Protein AF-A0A6G3XT29-F1 (afdb_monomer)

InterPro domains:
  IPR042099 ANL, N-terminal domain [G3DSA:3.40.50.12780] (1-92)

Radius of gyration: 14.22 Å; Cα contacts (8 Å, |Δi|>4): 166; chains: 1; bounding box: 29×25×46 Å

Secondary structure (DSSP, 8-state):
-PPPPPEEEE-PPTTEEEEEE-TTSPBPPTTSEEEEEEEETT--S--TT-HHHHHHHEEE-TTSSTT-EEEEEEEEEEE-TTSPEEEEEESS----S--

Sequence (99 aa):
MSEPIPVSIGHSLANSGLHVLDAGLQHVPPGVLGELYLTGDGLASGYLGAPGLTAARFVANVHGPPGSRMYRTGDLVRIREDGALDYVGRIDEQVKIRG

Solvent-accessible surface area (backbone atoms only — not comparable to full-atom values): 6018 Å² total; per-residue (Å²): 133,83,78,78,81,62,56,66,75,47,65,72,56,89,72,39,44,74,44,46,22,46,99,85,72,42,78,54,59,67,71,39,81,20,38,36,29,39,33,50,81,82,61,73,97,61,52,87,97,32,66,70,62,23,54,73,30,51,34,77,29,90,90,55,61,92,93,40,53,24,40,56,68,48,36,28,30,24,38,40,92,88,57,36,31,30,54,74,49,58,78,55,90,78,76,74,78,91,112

Organism: NCBI:txid2706086

Mean predicted aligned error: 6.6 Å

Nearest PDB structures (foldseek):
  6ea3-assembly1_B  TM=9.409E-01  e=1.746E-10  Thermobifida fusca YX
  5wmm-assembly1_A  TM=9.518E-01  e=2.264E-09  Micromonospora sp. ML1
  8www-assembly1_A  TM=8.971E-01  e=1.879E-08  Streptomyces yokosukanensis
  6eby-assembly2_D  TM=9.029E-01  e=1.138E-08  Thermobifida fusca YX
  8www-assembly2_B  TM=8.997E-01  e=1.181E-07  Streptomyces yokosukanensis

Foldseek 3Di:
DDDPDFDWPFADDPQKDKAFADPVRDGDDAPDKGFIKMFGPPDDPADPPCVPRRPVQWDDDPPDDPPTTIGGPQWIWGQHPVRIIGTDGGVDPDDDDPD

Structure (mmCIF, N/CA/C/O backbone):
data_AF-A0A6G3XT29-F1
#
_entry.id   AF-A0A6G3XT29-F1
#
loop_
_atom_site.group_PDB
_atom_site.id
_atom_site.type_symbol
_atom_site.label_atom_id
_atom_site.label_alt_id
_atom_site.label_comp_id
_atom_site.label_asym_id
_atom_site.label_entity_id
_atom_site.label_seq_id
_atom_site.pdbx_PDB_ins_code
_atom_site.Cartn_x
_atom_site.Cartn_y
_atom_site.Cartn_z
_atom_site.occupancy
_atom_site.B_iso_or_equiv
_atom_site.auth_seq_id
_atom_site.auth_comp_id
_atom_site.auth_asym_id
_atom_site.auth_atom_id
_atom_site.pdbx_PDB_model_num
ATOM 1 N N . MET A 1 1 ? -4.002 -6.580 -32.825 1.00 41.25 1 MET A N 1
ATOM 2 C CA . MET A 1 1 ? -4.737 -5.918 -31.729 1.00 41.25 1 MET A CA 1
ATOM 3 C C . MET A 1 1 ? -3.693 -5.248 -30.863 1.00 41.25 1 MET A C 1
ATOM 5 O O . MET A 1 1 ? -2.869 -5.955 -30.307 1.00 41.25 1 MET A O 1
ATOM 9 N N . SER A 1 2 ? -3.620 -3.921 -30.875 1.00 45.72 2 SER A N 1
ATOM 10 C CA . SER A 1 2 ? -2.696 -3.167 -30.024 1.00 45.72 2 SER A CA 1
ATOM 11 C C . SER A 1 2 ? -3.176 -3.259 -28.578 1.00 45.72 2 SER A C 1
ATOM 13 O O . SER A 1 2 ? -4.311 -2.867 -28.304 1.00 45.72 2 SER A O 1
ATOM 15 N N . GLU A 1 3 ? -2.349 -3.791 -27.675 1.00 52.22 3 GLU A N 1
ATOM 16 C CA . GLU A 1 3 ? -2.592 -3.644 -26.238 1.00 52.22 3 GLU A CA 1
ATOM 17 C C . GLU A 1 3 ? -2.698 -2.147 -25.903 1.00 52.22 3 GLU A C 1
ATOM 19 O O . GLU A 1 3 ? -1.928 -1.345 -26.446 1.00 52.22 3 GLU A O 1
ATOM 24 N N . PRO A 1 4 ? -3.670 -1.734 -25.071 1.00 57.31 4 PRO A N 1
ATOM 25 C CA . PRO A 1 4 ? -3.740 -0.356 -24.613 1.00 57.31 4 PRO A CA 1
ATOM 26 C C . PRO A 1 4 ? -2.436 -0.002 -23.893 1.00 57.31 4 PRO A C 1
ATOM 28 O O . PRO A 1 4 ? -1.936 -0.786 -23.089 1.00 57.31 4 PRO A O 1
ATOM 31 N N . ILE A 1 5 ? -1.884 1.178 -24.188 1.00 62.91 5 ILE A N 1
ATOM 32 C CA . ILE A 1 5 ? -0.695 1.683 -23.494 1.00 62.91 5 ILE A CA 1
ATOM 33 C C . ILE A 1 5 ? -1.078 1.832 -22.014 1.00 62.91 5 ILE A C 1
ATOM 35 O O . ILE A 1 5 ? -2.015 2.583 -21.724 1.00 62.91 5 ILE A O 1
ATOM 39 N N . PRO A 1 6 ? -0.410 1.126 -21.084 1.00 64.69 6 PRO A N 1
ATOM 40 C CA . PRO A 1 6 ? -0.710 1.251 -19.668 1.00 64.69 6 PRO A CA 1
ATOM 41 C C . PRO A 1 6 ? -0.536 2.703 -19.226 1.00 64.69 6 PRO A C 1
ATOM 43 O O . PRO A 1 6 ? 0.429 3.370 -19.608 1.00 64.69 6 PRO A O 1
ATOM 46 N N . VAL A 1 7 ? -1.476 3.208 -18.426 1.00 75.38 7 VAL A N 1
ATOM 47 C CA . VAL A 1 7 ? -1.332 4.539 -17.834 1.00 75.38 7 VAL A CA 1
ATOM 48 C C . VAL A 1 7 ? -0.317 4.422 -16.708 1.00 75.38 7 VAL A C 1
ATOM 50 O O . VAL A 1 7 ? -0.601 3.828 -15.664 1.00 75.38 7 VAL A O 1
ATOM 53 N N . SER A 1 8 ? 0.870 4.979 -16.937 1.00 82.00 8 SER A N 1
ATOM 54 C CA . SER A 1 8 ? 1.883 5.072 -15.896 1.00 82.00 8 SER A CA 1
ATOM 55 C C . SER A 1 8 ? 1.447 6.090 -14.845 1.00 82.00 8 SER A C 1
ATOM 57 O O . SER A 1 8 ? 1.125 7.233 -15.173 1.00 82.00 8 SER A O 1
ATOM 59 N N . ILE A 1 9 ? 1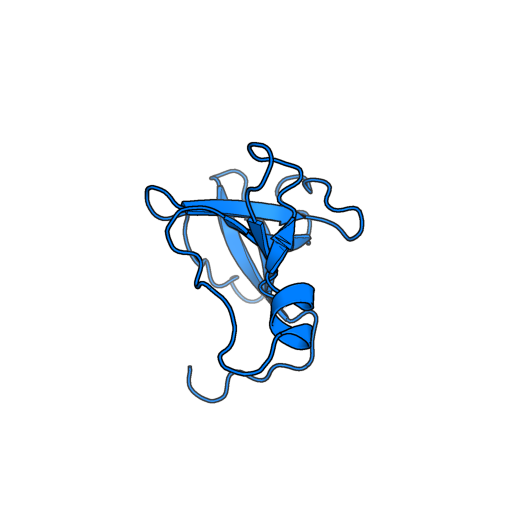.447 5.677 -13.579 1.00 79.62 9 ILE A N 1
ATOM 60 C CA . ILE A 1 9 ? 1.151 6.546 -12.431 1.00 79.62 9 ILE A CA 1
ATOM 61 C C . ILE A 1 9 ? 2.428 7.080 -11.760 1.00 79.62 9 ILE A C 1
ATOM 63 O O . ILE A 1 9 ? 2.354 7.736 -10.724 1.00 79.62 9 ILE A O 1
ATOM 67 N N . GLY A 1 10 ? 3.596 6.841 -12.369 1.00 81.00 10 GLY A N 1
ATOM 68 C CA . GLY A 1 10 ? 4.888 7.355 -11.916 1.00 81.00 10 GLY A CA 1
ATOM 69 C C . GLY A 1 10 ? 5.526 6.541 -10.785 1.00 81.00 10 GLY A C 1
ATOM 70 O O . GLY A 1 10 ? 5.379 5.320 -10.722 1.00 81.00 10 GLY A O 1
ATOM 71 N N . HIS A 1 11 ? 6.270 7.237 -9.921 1.00 76.25 11 HIS A N 1
ATOM 72 C CA . HIS A 1 11 ? 7.049 6.678 -8.809 1.00 76.25 11 HIS A CA 1
ATOM 73 C C . HIS A 1 11 ? 6.534 7.181 -7.454 1.00 76.25 11 HIS A C 1
ATOM 75 O O . HIS A 1 11 ? 5.700 8.085 -7.391 1.00 76.25 11 HIS A O 1
ATOM 81 N N . SER A 1 12 ? 7.068 6.629 -6.358 1.00 70.69 12 SER A N 1
ATOM 82 C CA . SER A 1 12 ? 6.744 7.130 -5.019 1.00 70.69 12 SER A CA 1
ATOM 83 C C . SER A 1 12 ? 7.149 8.594 -4.833 1.00 70.69 12 SER A C 1
ATOM 85 O O . SER A 1 12 ? 8.191 9.041 -5.316 1.00 70.69 12 SER A O 1
ATOM 87 N N . LEU A 1 13 ? 6.335 9.318 -4.068 1.00 67.25 13 LEU A N 1
ATOM 88 C CA . LEU A 1 13 ? 6.667 10.640 -3.550 1.00 67.25 13 LEU A CA 1
ATOM 89 C C . LEU A 1 13 ? 7.670 10.521 -2.390 1.00 67.25 13 LEU A C 1
ATOM 91 O O . LEU A 1 13 ? 7.758 9.489 -1.722 1.00 67.25 13 LEU A O 1
ATOM 95 N N . ALA A 1 14 ? 8.414 11.596 -2.120 1.00 64.12 14 ALA A N 1
ATOM 96 C CA . ALA A 1 14 ? 9.338 11.646 -0.988 1.00 64.12 14 ALA A CA 1
ATOM 97 C C . ALA A 1 14 ? 8.621 11.313 0.337 1.00 64.12 14 ALA A C 1
ATOM 99 O O . ALA A 1 14 ? 7.475 11.712 0.548 1.00 64.12 14 ALA A O 1
ATOM 100 N N . ASN A 1 15 ? 9.298 10.573 1.223 1.00 65.06 15 ASN A N 1
ATOM 101 C CA . ASN A 1 15 ? 8.774 10.091 2.515 1.00 65.06 15 ASN A CA 1
ATOM 102 C C . ASN A 1 15 ? 7.509 9.214 2.421 1.00 65.06 15 ASN A C 1
ATOM 104 O O . ASN A 1 15 ? 6.843 8.969 3.426 1.00 65.06 15 ASN A O 1
ATOM 108 N N . SER A 1 16 ? 7.189 8.726 1.221 1.00 74.44 16 SER A N 1
ATOM 109 C CA . SER A 1 16 ? 6.182 7.698 0.983 1.00 74.44 16 SER A CA 1
ATOM 110 C C . SER A 1 16 ? 6.874 6.449 0.446 1.00 74.44 16 SER A C 1
ATOM 112 O O . SER A 1 16 ? 7.814 6.542 -0.348 1.00 74.44 16 SER A O 1
ATOM 114 N N . GLY A 1 17 ? 6.432 5.274 0.880 1.00 85.69 17 GLY A N 1
ATOM 115 C CA . GLY A 1 17 ? 6.864 4.000 0.311 1.00 85.69 17 GLY A CA 1
ATOM 116 C C . GLY A 1 17 ? 5.743 3.362 -0.499 1.00 85.69 17 GLY A C 1
ATOM 117 O O . GLY A 1 17 ? 4.560 3.545 -0.203 1.00 85.69 17 GLY A O 1
ATOM 118 N N . LEU A 1 18 ? 6.130 2.612 -1.528 1.00 91.44 18 LEU A N 1
ATOM 119 C CA . LEU A 1 18 ? 5.221 1.852 -2.377 1.00 91.44 18 LEU A CA 1
ATOM 120 C C . LEU A 1 18 ? 5.602 0.373 -2.305 1.00 91.44 18 LEU A C 1
ATOM 122 O O . LEU A 1 18 ? 6.780 0.026 -2.387 1.00 91.44 18 LEU A O 1
ATOM 126 N N . HIS A 1 19 ? 4.610 -0.499 -2.179 1.00 94.44 19 HIS A N 1
ATOM 127 C CA . HIS A 1 19 ? 4.808 -1.941 -2.259 1.00 94.44 19 HIS A CA 1
ATOM 128 C C . HIS A 1 19 ? 3.790 -2.525 -3.235 1.00 94.44 19 HIS A C 1
ATOM 130 O O . HIS A 1 19 ? 2.603 -2.228 -3.135 1.00 94.44 19 HIS A O 1
ATOM 136 N N . VAL A 1 20 ? 4.250 -3.355 -4.171 1.00 96.38 20 VAL A N 1
ATOM 137 C CA . VAL A 1 20 ? 3.373 -4.158 -5.031 1.00 96.38 20 VAL A CA 1
ATOM 138 C C . VAL A 1 20 ? 3.423 -5.584 -4.508 1.00 96.38 20 VAL A C 1
ATOM 140 O O . VAL A 1 20 ? 4.476 -6.225 -4.572 1.00 96.38 20 VAL A O 1
ATOM 143 N N . LEU A 1 21 ? 2.318 -6.032 -3.915 1.00 97.06 21 LEU A N 1
ATOM 144 C CA . LEU A 1 21 ? 2.268 -7.255 -3.119 1.00 97.06 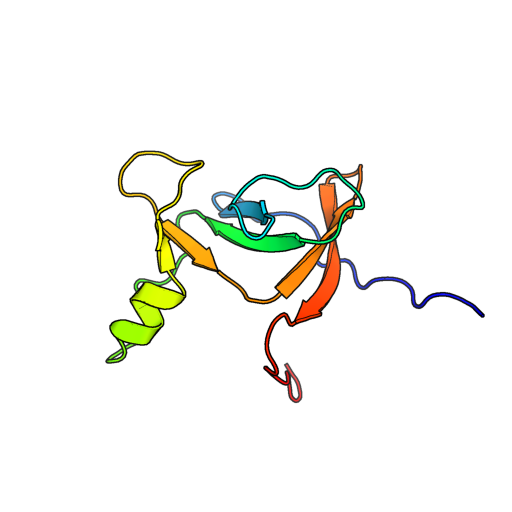21 LEU A CA 1
ATOM 145 C C . LEU A 1 21 ? 1.261 -8.268 -3.668 1.00 97.06 21 LEU A C 1
ATOM 147 O O . LEU A 1 21 ? 0.247 -7.902 -4.268 1.00 97.06 21 LEU A O 1
ATOM 151 N N . ASP A 1 22 ? 1.531 -9.547 -3.423 1.00 95.88 22 ASP A N 1
ATOM 152 C CA . ASP A 1 22 ? 0.577 -10.634 -3.626 1.00 95.88 22 ASP A CA 1
ATOM 153 C C . ASP A 1 22 ? -0.373 -10.815 -2.421 1.00 95.88 22 ASP A C 1
ATOM 155 O O . ASP A 1 22 ? -0.336 -10.077 -1.432 1.00 95.88 22 ASP A O 1
ATOM 159 N N . ALA A 1 23 ? -1.242 -11.828 -2.491 1.00 93.12 23 ALA A N 1
ATOM 160 C CA . ALA A 1 23 ? -2.192 -12.146 -1.423 1.00 93.12 23 ALA A CA 1
ATOM 161 C C . ALA A 1 23 ? -1.522 -12.602 -0.107 1.00 93.12 23 ALA A C 1
ATOM 163 O O . ALA A 1 23 ? -2.159 -12.562 0.944 1.00 93.12 23 ALA A O 1
ATOM 164 N N . GLY A 1 24 ? -0.256 -13.029 -0.155 1.00 95.75 24 GLY A N 1
ATOM 165 C CA . GLY A 1 24 ? 0.572 -13.379 1.000 1.00 95.75 24 GLY A CA 1
ATOM 166 C C . GLY A 1 24 ? 1.401 -12.207 1.535 1.00 95.75 24 GLY A C 1
ATOM 167 O O . GLY A 1 24 ? 2.287 -12.420 2.366 1.00 95.75 24 GLY A O 1
ATOM 168 N N . LEU A 1 25 ? 1.136 -10.981 1.063 1.00 96.00 25 LEU A N 1
ATOM 169 C CA . LEU A 1 25 ? 1.887 -9.764 1.380 1.00 96.00 25 LEU A CA 1
ATOM 170 C C . LEU A 1 25 ? 3.373 -9.840 0.986 1.00 96.00 25 LEU A C 1
ATOM 172 O O . LEU A 1 25 ? 4.199 -9.120 1.554 1.00 96.00 25 LEU A O 1
ATOM 176 N N . GLN A 1 26 ? 3.724 -10.691 0.019 1.00 97.62 26 GLN A N 1
ATOM 177 C CA . GLN A 1 26 ? 5.077 -10.790 -0.523 1.00 97.62 26 GLN A CA 1
ATOM 178 C C . GLN A 1 26 ? 5.232 -9.880 -1.737 1.00 97.62 26 GLN A C 1
ATOM 180 O O . GLN A 1 26 ? 4.291 -9.686 -2.505 1.00 97.62 26 GLN A O 1
ATOM 185 N N . HIS A 1 27 ? 6.428 -9.320 -1.916 1.00 96.88 27 HIS A N 1
ATOM 186 C CA . HIS A 1 27 ? 6.741 -8.517 -3.093 1.00 96.88 27 HIS A CA 1
ATOM 187 C C . HIS A 1 27 ? 6.668 -9.360 -4.367 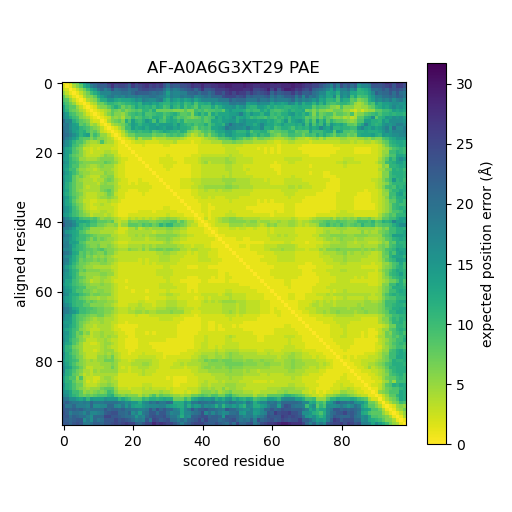1.00 96.88 27 HIS A C 1
ATOM 189 O O . HIS A 1 27 ? 7.303 -10.412 -4.457 1.00 96.88 27 HIS A O 1
ATOM 195 N N . VAL A 1 28 ? 5.938 -8.866 -5.368 1.00 96.94 28 VAL A N 1
ATOM 196 C CA . VAL A 1 28 ? 5.938 -9.479 -6.700 1.00 96.94 28 VAL A CA 1
ATOM 197 C C . VAL A 1 28 ? 7.132 -8.978 -7.528 1.00 96.94 28 VAL A C 1
ATOM 199 O O . VAL A 1 28 ? 7.554 -7.829 -7.358 1.00 96.94 28 VAL A O 1
ATOM 202 N N . PRO A 1 29 ? 7.690 -9.798 -8.440 1.00 96.19 29 PRO A N 1
ATOM 203 C CA . PRO A 1 29 ? 8.729 -9.350 -9.367 1.00 96.19 29 PRO A CA 1
ATOM 204 C C . PRO A 1 29 ? 8.248 -8.244 -10.328 1.00 96.19 29 PRO A C 1
ATOM 206 O O . PRO A 1 29 ? 7.045 -8.144 -10.596 1.00 96.19 29 PRO A O 1
ATOM 209 N N . PRO A 1 30 ? 9.164 -7.460 -10.930 1.00 94.56 30 PRO A N 1
ATOM 210 C CA . PRO A 1 30 ? 8.817 -6.544 -12.013 1.00 94.56 30 PRO A CA 1
ATOM 211 C C . PRO A 1 30 ? 8.049 -7.227 -13.152 1.00 94.56 30 PRO A C 1
ATOM 213 O O . PRO A 1 30 ? 8.307 -8.376 -13.506 1.00 94.56 30 PRO A O 1
ATOM 216 N N . GLY A 1 31 ? 7.061 -6.524 -13.704 1.00 94.00 31 GLY A N 1
ATOM 217 C CA . GLY A 1 31 ? 6.153 -7.011 -14.742 1.00 94.00 31 GLY A CA 1
ATOM 218 C C . GLY A 1 31 ? 5.036 -7.932 -14.240 1.00 94.00 31 GLY A C 1
ATOM 219 O O . GLY A 1 31 ? 4.090 -8.183 -14.991 1.00 94.00 31 GLY A O 1
ATOM 220 N N . VAL A 1 32 ? 5.089 -8.405 -12.991 1.00 96.06 32 VAL A N 1
ATOM 221 C CA . VAL A 1 32 ? 4.046 -9.247 -12.390 1.00 96.06 32 VAL A CA 1
ATOM 222 C C . VAL A 1 32 ? 2.960 -8.371 -11.767 1.00 96.06 32 VAL A C 1
ATOM 224 O O . VAL A 1 32 ? 3.235 -7.329 -11.173 1.00 96.06 32 VAL A O 1
ATOM 227 N N . LEU A 1 33 ? 1.704 -8.779 -11.952 1.00 95.25 33 LEU A N 1
ATOM 228 C CA . LEU A 1 33 ? 0.548 -8.083 -11.396 1.00 95.25 33 LEU A CA 1
ATOM 229 C C . LEU A 1 33 ? 0.491 -8.289 -9.879 1.00 95.25 33 LEU A C 1
ATOM 231 O O . LEU A 1 33 ? 0.542 -9.427 -9.414 1.00 95.25 33 LEU A O 1
ATOM 235 N N . GLY A 1 34 ? 0.311 -7.207 -9.130 1.00 96.38 34 GLY A N 1
ATOM 236 C CA . GLY A 1 34 ? 0.039 -7.253 -7.696 1.00 96.38 34 GLY A CA 1
ATOM 237 C C . GLY A 1 34 ? -0.815 -6.073 -7.246 1.00 96.38 34 GLY A C 1
ATOM 238 O O . GLY A 1 34 ? -1.150 -5.187 -8.034 1.00 96.38 34 GLY A O 1
ATOM 239 N N . GLU A 1 35 ? -1.194 -6.076 -5.974 1.00 96.31 35 GLU A N 1
ATOM 240 C CA . GLU A 1 35 ? -1.947 -4.984 -5.364 1.00 96.31 35 GLU A CA 1
ATOM 241 C C . GLU A 1 35 ? -0.991 -3.923 -4.806 1.00 96.31 35 GLU A C 1
ATOM 243 O O . GLU A 1 35 ? 0.029 -4.248 -4.194 1.00 96.31 35 GLU A O 1
ATOM 248 N N . LEU A 1 36 ? -1.322 -2.648 -5.012 1.00 95.81 36 LEU A N 1
ATOM 24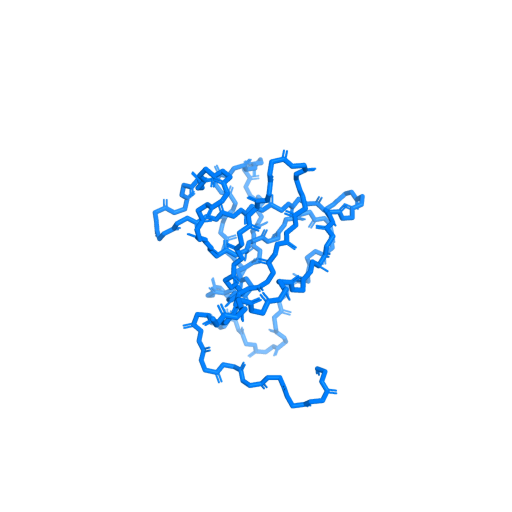9 C CA . LEU A 1 36 ? -0.542 -1.520 -4.515 1.00 95.81 36 LEU A CA 1
ATOM 250 C C . LEU A 1 36 ? -0.850 -1.227 -3.038 1.00 95.81 36 LEU A C 1
ATOM 252 O O . LEU A 1 36 ? -2.005 -1.036 -2.642 1.00 95.81 36 LEU A O 1
ATOM 256 N N . TYR A 1 37 ? 0.203 -1.094 -2.239 1.00 96.31 37 TYR A N 1
ATOM 257 C CA . TYR A 1 37 ? 0.169 -0.657 -0.847 1.00 96.31 37 TYR A CA 1
ATOM 258 C C . TYR A 1 37 ? 1.032 0.589 -0.669 1.00 96.31 37 TYR A C 1
ATOM 260 O O . TYR A 1 37 ? 2.119 0.688 -1.242 1.00 96.31 37 TYR A O 1
ATOM 268 N N . LEU A 1 38 ? 0.553 1.523 0.153 1.00 95.25 38 LEU A N 1
ATOM 269 C CA . LEU A 1 38 ? 1.248 2.773 0.462 1.00 95.25 38 LEU A CA 1
ATOM 270 C C . LEU A 1 38 ? 1.712 2.795 1.920 1.00 95.25 38 LEU A C 1
ATOM 272 O O . LEU A 1 38 ? 0.987 2.352 2.811 1.00 95.25 38 LEU A O 1
ATOM 276 N N . THR A 1 39 ? 2.895 3.347 2.168 1.00 94.94 39 THR A N 1
ATOM 277 C CA . THR A 1 39 ? 3.474 3.560 3.504 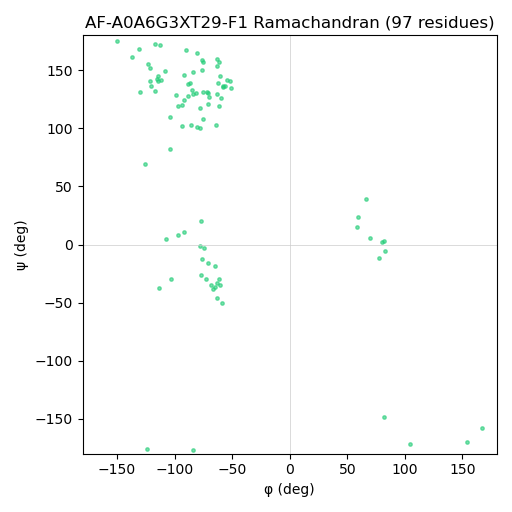1.00 94.94 39 THR A CA 1
ATOM 278 C C . THR A 1 39 ? 3.993 4.983 3.660 1.00 94.94 39 THR A C 1
ATOM 280 O O . THR A 1 39 ? 4.128 5.717 2.682 1.00 94.94 39 THR A O 1
ATOM 283 N N . GLY A 1 40 ? 4.322 5.359 4.897 1.00 89.12 40 GLY A N 1
ATOM 284 C CA . GLY A 1 40 ? 4.970 6.629 5.218 1.00 89.12 40 GLY A CA 1
ATOM 285 C C . GLY A 1 40 ? 4.032 7.654 5.844 1.00 89.12 40 GLY A C 1
ATOM 286 O O . GLY A 1 40 ? 2.886 7.359 6.192 1.00 89.12 40 GLY A O 1
ATOM 287 N N . ASP A 1 41 ? 4.539 8.872 5.993 1.00 84.06 41 ASP A N 1
ATOM 288 C CA . ASP A 1 41 ? 3.894 9.925 6.787 1.00 84.06 41 ASP A CA 1
ATOM 289 C C . ASP A 1 41 ? 2.624 10.486 6.128 1.00 84.06 41 ASP A C 1
ATOM 291 O O . ASP A 1 41 ? 1.802 11.121 6.784 1.00 84.06 41 ASP A O 1
ATOM 295 N N . GLY A 1 42 ? 2.429 10.221 4.831 1.00 83.44 42 GLY A N 1
ATOM 296 C CA . GLY A 1 42 ? 1.236 10.620 4.080 1.00 83.44 42 GLY A CA 1
ATOM 297 C C . GLY A 1 42 ? -0.019 9.792 4.380 1.00 83.44 42 GLY A C 1
ATOM 298 O O . GLY A 1 42 ? -1.081 10.079 3.826 1.00 83.44 42 GLY A O 1
ATOM 299 N N . LEU A 1 43 ? 0.065 8.757 5.223 1.00 90.94 43 LEU A N 1
ATOM 300 C CA . LEU A 1 43 ? -1.100 7.947 5.570 1.00 90.94 43 LEU A CA 1
ATOM 301 C C . LEU A 1 43 ? -2.073 8.714 6.470 1.00 90.94 43 LEU A C 1
ATOM 303 O O . LEU A 1 43 ? -1.711 9.223 7.529 1.00 90.94 43 LEU A O 1
ATOM 307 N N . ALA A 1 44 ? -3.352 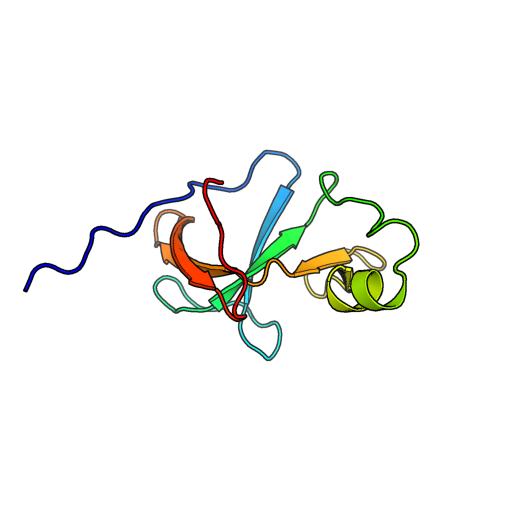8.704 6.099 1.00 89.88 44 ALA A N 1
ATOM 308 C CA . ALA A 1 44 ? -4.407 9.207 6.968 1.00 89.88 44 ALA A CA 1
ATOM 309 C C . ALA A 1 44 ? -4.492 8.404 8.284 1.00 89.88 44 ALA A C 1
ATOM 311 O O . ALA A 1 44 ? -4.130 7.225 8.364 1.00 89.88 44 ALA A O 1
ATOM 312 N N . SER A 1 45 ? -5.048 9.019 9.330 1.00 91.69 45 SER A N 1
ATOM 313 C CA . SER A 1 45 ? -5.321 8.323 10.597 1.00 91.69 45 SER A CA 1
ATOM 314 C C . SER A 1 45 ? -6.292 7.151 10.413 1.00 91.69 45 SER A C 1
ATOM 316 O O . SER A 1 45 ? -6.142 6.120 11.070 1.00 91.69 45 SER A O 1
ATOM 318 N N . GLY A 1 46 ? -7.248 7.301 9.494 1.00 93.56 46 GLY A N 1
ATOM 319 C CA . GLY A 1 46 ? -8.282 6.328 9.164 1.00 93.56 46 GLY A CA 1
ATOM 320 C C . GLY A 1 46 ? -9.523 7.011 8.595 1.00 93.56 46 GLY A C 1
ATOM 321 O O . GLY A 1 46 ? -9.516 8.213 8.323 1.00 93.56 46 GLY A O 1
ATOM 322 N N . TYR A 1 47 ? -10.605 6.251 8.456 1.00 94.25 47 TYR A N 1
ATOM 323 C CA . TYR A 1 47 ? -11.916 6.778 8.086 1.00 94.25 47 TYR A CA 1
ATOM 324 C C . TYR A 1 47 ? -12.693 7.212 9.332 1.00 94.25 47 TYR A C 1
ATOM 326 O O . TYR A 1 47 ? -12.863 6.439 10.281 1.00 94.25 47 TYR A O 1
ATOM 334 N N . LEU A 1 48 ? -13.191 8.451 9.324 1.00 95.88 48 LEU A N 1
ATOM 335 C CA . LEU A 1 48 ? -13.926 9.030 10.447 1.00 95.88 48 LEU A CA 1
ATOM 336 C C . LEU A 1 48 ? -15.185 8.207 10.765 1.00 95.88 48 LEU A C 1
ATOM 338 O O . LEU A 1 48 ? -16.005 7.955 9.888 1.00 95.88 48 LEU A O 1
ATOM 342 N N . GLY A 1 49 ? -15.330 7.781 12.024 1.00 96.25 49 GLY A N 1
ATOM 343 C CA . GLY A 1 49 ? -16.489 7.006 12.485 1.00 96.25 49 GLY A CA 1
ATOM 344 C C . GLY A 1 49 ? -16.574 5.572 11.944 1.00 96.25 49 GLY A C 1
ATOM 345 O O . GLY A 1 49 ? -17.552 4.885 12.223 1.00 96.25 49 GLY A O 1
ATOM 346 N N . ALA A 1 50 ? -15.564 5.095 11.209 1.00 96.44 50 ALA A N 1
ATOM 347 C CA . ALA A 1 50 ? -15.580 3.783 10.562 1.00 96.44 50 ALA A CA 1
ATOM 348 C C . ALA A 1 50 ? -14.350 2.937 10.958 1.00 96.44 50 ALA A C 1
ATOM 350 O O . ALA A 1 50 ? -13.469 2.676 10.128 1.00 96.44 50 ALA A O 1
ATOM 351 N N . PRO A 1 51 ? -14.261 2.480 12.224 1.00 95.31 51 PRO A N 1
ATOM 352 C CA . PRO A 1 51 ? -13.101 1.737 12.718 1.00 95.31 51 PRO A CA 1
ATOM 353 C C . PRO A 1 51 ? -12.911 0.383 12.019 1.00 95.31 51 PRO A C 1
ATOM 355 O O . PRO A 1 51 ? -11.779 0.017 11.720 1.00 95.31 51 PRO A O 1
ATOM 358 N N . GLY A 1 52 ? -13.995 -0.331 11.686 1.00 96.56 52 GLY A N 1
ATOM 359 C CA . GLY A 1 52 ? -13.911 -1.610 10.967 1.00 96.56 52 GLY A CA 1
ATOM 360 C C . GLY A 1 52 ? -13.316 -1.460 9.563 1.00 96.56 52 GLY A C 1
ATOM 361 O O . GLY A 1 52 ? -12.396 -2.185 9.194 1.00 96.56 52 GLY A O 1
ATOM 362 N N . LEU A 1 53 ? -13.776 -0.457 8.806 1.00 94.19 53 LEU A N 1
ATOM 363 C CA . LEU A 1 53 ? -13.224 -0.151 7.483 1.00 94.19 53 LEU A CA 1
ATOM 364 C C . LEU A 1 53 ? -11.776 0.346 7.579 1.00 94.19 53 LEU A C 1
ATOM 366 O O . LEU A 1 53 ? -10.939 -0.024 6.759 1.00 94.19 53 LEU A O 1
ATOM 370 N N . THR A 1 54 ? -11.472 1.149 8.603 1.00 95.38 54 THR A N 1
ATOM 371 C CA . THR A 1 54 ? -10.104 1.600 8.878 1.00 95.38 54 THR A CA 1
ATOM 372 C C . THR A 1 54 ? -9.181 0.410 9.110 1.00 95.38 54 THR A C 1
ATOM 374 O O . THR A 1 54 ? -8.1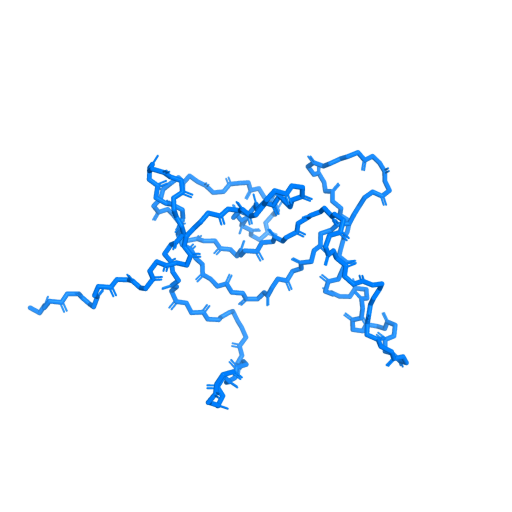64 0.317 8.441 1.00 95.38 54 THR A O 1
ATOM 377 N N . ALA A 1 55 ? -9.544 -0.532 9.979 1.00 95.12 55 ALA A N 1
ATOM 378 C CA . ALA A 1 55 ? -8.724 -1.713 10.246 1.00 95.12 55 ALA A CA 1
ATOM 379 C C . ALA A 1 55 ? -8.548 -2.612 9.007 1.00 95.12 55 ALA A C 1
ATOM 381 O O . ALA A 1 55 ? -7.490 -3.205 8.823 1.00 95.12 55 ALA A O 1
ATOM 382 N N . ALA A 1 56 ? -9.556 -2.682 8.132 1.00 93.94 56 ALA A N 1
ATOM 383 C CA . ALA A 1 56 ? -9.484 -3.461 6.897 1.00 93.94 56 ALA A CA 1
ATOM 384 C C . ALA A 1 56 ? -8.575 -2.835 5.820 1.00 93.94 56 ALA A C 1
ATOM 386 O O . ALA A 1 56 ? -8.023 -3.560 4.992 1.00 93.94 56 ALA A O 1
ATOM 387 N N . ARG A 1 57 ? -8.437 -1.500 5.797 1.00 95.19 57 ARG A N 1
ATOM 388 C CA . ARG A 1 57 ? -7.639 -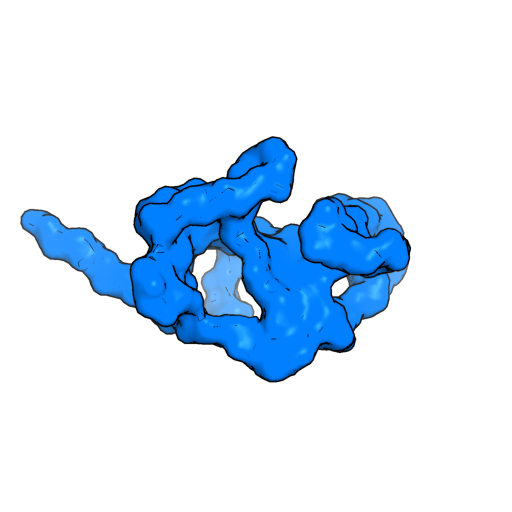0.778 4.787 1.00 95.19 57 ARG A CA 1
ATOM 389 C C . ARG A 1 57 ? -6.280 -0.301 5.298 1.00 95.19 57 ARG A C 1
ATOM 391 O O . ARG A 1 57 ? -5.349 -0.232 4.509 1.00 95.19 57 ARG A O 1
ATOM 398 N N . PHE A 1 58 ? -6.144 0.000 6.584 1.00 96.56 58 PHE A N 1
ATOM 399 C CA . PHE A 1 58 ? -4.901 0.427 7.231 1.00 96.56 58 PHE A CA 1
ATOM 400 C C . PHE A 1 58 ? -4.328 -0.738 8.043 1.00 96.56 58 PHE A C 1
ATOM 402 O O . PHE A 1 58 ? -4.548 -0.844 9.250 1.00 96.56 58 PHE A O 1
ATOM 409 N N . VAL A 1 59 ? -3.623 -1.630 7.352 1.00 96.12 59 VAL A N 1
ATOM 410 C CA . VAL A 1 59 ? -3.098 -2.890 7.895 1.00 96.12 59 VAL A CA 1
ATOM 411 C C . VAL A 1 59 ? -1.688 -2.717 8.468 1.00 96.12 59 VAL A C 1
ATOM 413 O O . VAL A 1 59 ? -1.036 -1.696 8.249 1.00 96.12 59 VAL A O 1
ATOM 416 N N . ALA A 1 60 ? -1.198 -3.709 9.212 1.00 96.19 60 ALA A N 1
ATOM 417 C CA . ALA A 1 60 ? 0.171 -3.702 9.727 1.00 96.19 60 ALA A CA 1
ATOM 418 C C . ALA A 1 60 ? 1.198 -3.707 8.584 1.00 96.19 60 ALA A C 1
ATOM 420 O O . ALA A 1 60 ? 1.037 -4.434 7.604 1.00 96.19 60 ALA A O 1
ATOM 421 N N . ASN A 1 61 ? 2.266 -2.920 8.723 1.00 96.00 61 ASN A N 1
ATOM 422 C CA . ASN A 1 61 ? 3.373 -2.936 7.777 1.00 96.00 61 ASN A CA 1
ATOM 423 C C . ASN A 1 61 ? 4.386 -4.026 8.132 1.00 96.00 61 ASN A C 1
ATOM 425 O O . ASN A 1 61 ? 5.202 -3.855 9.034 1.00 96.00 61 ASN A O 1
ATOM 429 N N . VAL A 1 62 ? 4.342 -5.135 7.394 1.00 95.69 62 VAL A N 1
ATOM 430 C CA . VAL A 1 62 ? 5.265 -6.269 7.568 1.00 95.69 62 VAL A CA 1
ATOM 431 C C . VAL A 1 62 ? 6.663 -6.009 6.994 1.00 95.69 62 VAL A C 1
ATOM 433 O O . VAL A 1 62 ? 7.589 -6.751 7.299 1.00 95.69 62 VAL A O 1
ATOM 436 N N . HIS A 1 63 ? 6.822 -4.945 6.201 1.00 94.56 63 HIS A N 1
ATOM 437 C CA . HIS A 1 63 ? 8.079 -4.551 5.552 1.00 94.56 63 HIS A CA 1
ATOM 438 C C . HIS A 1 63 ? 8.710 -3.305 6.191 1.00 94.56 63 HIS A C 1
ATOM 440 O O . HIS A 1 63 ? 9.697 -2.777 5.684 1.00 94.56 63 HIS A O 1
ATOM 446 N N . GLY A 1 64 ? 8.128 -2.800 7.282 1.00 92.25 64 GLY A N 1
ATOM 447 C CA . GLY A 1 64 ? 8.553 -1.576 7.958 1.00 92.25 64 GLY A CA 1
ATOM 448 C C . GLY A 1 64 ? 8.886 -1.775 9.435 1.00 92.25 64 GLY A C 1
ATOM 449 O O . GLY A 1 64 ? 8.852 -2.895 9.949 1.00 92.25 64 GLY A O 1
ATOM 450 N N . PRO A 1 65 ? 9.208 -0.683 10.150 1.00 93.62 65 PRO A N 1
ATOM 451 C CA . PRO A 1 65 ? 9.485 -0.752 11.577 1.00 93.62 65 PRO A CA 1
ATOM 452 C C . PRO A 1 65 ? 8.245 -1.209 12.369 1.00 93.62 65 PRO A C 1
ATOM 454 O O . PRO A 1 65 ? 7.109 -0.949 11.943 1.00 93.62 65 PRO A O 1
ATOM 457 N N . PRO A 1 66 ? 8.433 -1.837 13.545 1.00 93.75 66 PRO A N 1
ATOM 458 C CA . PRO A 1 66 ? 7.329 -2.248 14.406 1.00 93.75 66 PRO A CA 1
ATOM 459 C C . PRO A 1 66 ? 6.346 -1.106 14.688 1.00 93.75 66 PRO A C 1
ATOM 461 O O . PRO A 1 66 ? 6.746 0.017 14.986 1.00 93.75 66 PRO A O 1
ATOM 464 N N . GLY A 1 67 ? 5.048 -1.400 14.593 1.00 91.06 67 GLY A N 1
ATOM 465 C CA . GLY A 1 67 ? 3.974 -0.426 14.820 1.00 91.06 67 GLY A CA 1
ATOM 466 C C . GLY A 1 67 ? 3.634 0.464 13.619 1.00 91.06 67 GLY A C 1
ATOM 467 O O . GLY A 1 67 ? 2.650 1.201 13.680 1.00 91.06 67 GLY A O 1
ATOM 468 N N . SER A 1 68 ? 4.385 0.385 12.514 1.00 94.69 68 SER A N 1
ATOM 469 C CA . SER A 1 68 ? 4.028 1.091 11.279 1.00 94.69 68 SER A CA 1
ATOM 470 C C . SER A 1 68 ? 2.876 0.407 10.525 1.00 94.69 68 SER A C 1
ATOM 472 O O . SER A 1 68 ? 2.565 -0.771 10.734 1.00 94.69 68 SER A O 1
ATOM 474 N N . ARG A 1 69 ? 2.201 1.171 9.656 1.00 95.88 69 ARG A N 1
ATOM 475 C CA . ARG A 1 69 ? 1.002 0.747 8.911 1.00 95.88 69 ARG A CA 1
ATOM 476 C C . ARG A 1 69 ? 1.198 0.880 7.401 1.00 95.88 69 ARG A C 1
ATOM 478 O O . ARG A 1 69 ? 1.990 1.706 6.953 1.00 95.88 69 ARG A O 1
ATOM 485 N N . MET A 1 70 ? 0.444 0.087 6.646 1.00 97.00 70 MET A N 1
ATOM 486 C CA . MET A 1 70 ? 0.263 0.197 5.198 1.00 97.00 70 MET A CA 1
ATOM 487 C C . MET A 1 70 ? -1.190 0.538 4.888 1.00 97.00 70 MET A C 1
ATOM 489 O O . MET A 1 70 ? -2.099 -0.010 5.511 1.00 97.00 70 MET A O 1
ATOM 493 N N . TYR A 1 71 ? -1.423 1.377 3.885 1.00 96.56 71 TYR A N 1
ATOM 494 C CA . TYR A 1 71 ? -2.742 1.545 3.288 1.00 96.56 71 TYR A CA 1
ATOM 495 C C . TYR A 1 71 ? -2.897 0.634 2.068 1.00 96.56 71 TYR A C 1
ATOM 497 O O . TYR A 1 71 ? -2.151 0.750 1.095 1.00 96.56 71 TYR A O 1
ATOM 505 N N . ARG A 1 72 ? -3.881 -0.264 2.132 1.00 95.88 72 ARG A N 1
ATOM 506 C CA . ARG A 1 72 ? -4.289 -1.182 1.069 1.00 95.88 72 ARG A CA 1
ATOM 507 C C . ARG A 1 72 ? -5.178 -0.449 0.067 1.00 95.88 72 ARG A C 1
ATOM 509 O O . ARG A 1 72 ? -6.368 -0.247 0.323 1.00 95.88 72 ARG A O 1
ATOM 516 N N . THR A 1 73 ? -4.605 -0.060 -1.069 1.00 93.75 73 THR A N 1
ATOM 517 C CA . THR A 1 73 ? -5.296 0.809 -2.034 1.00 93.75 73 THR A CA 1
ATOM 518 C C . THR A 1 73 ? -6.473 0.114 -2.710 1.00 93.75 73 THR A C 1
ATOM 520 O O . THR A 1 73 ? -7.486 0.763 -2.956 1.00 93.75 73 THR A O 1
ATOM 523 N N . GLY A 1 74 ? -6.370 -1.193 -2.977 1.00 93.50 74 GLY A N 1
ATOM 524 C CA . GLY A 1 74 ? -7.264 -1.921 -3.877 1.00 93.50 74 GLY A CA 1
ATOM 525 C C . GLY A 1 74 ? -6.932 -1.755 -5.365 1.00 93.50 74 GLY A C 1
ATOM 526 O O . GLY A 1 74 ? -7.657 -2.293 -6.198 1.00 93.50 74 GLY A O 1
ATOM 527 N N . ASP A 1 75 ? -5.873 -1.021 -5.718 1.00 93.88 75 ASP A N 1
ATOM 528 C CA . ASP A 1 75 ? -5.429 -0.864 -7.103 1.00 93.88 75 ASP A CA 1
ATOM 529 C C . ASP A 1 75 ? -4.515 -2.030 -7.504 1.00 93.88 75 ASP A C 1
ATOM 531 O O . ASP A 1 75 ? -3.580 -2.384 -6.784 1.00 93.88 75 ASP A O 1
ATOM 535 N N . LEU A 1 76 ? -4.777 -2.610 -8.674 1.00 94.50 76 LEU A N 1
ATOM 536 C CA . LEU A 1 76 ? -3.926 -3.603 -9.319 1.00 94.50 76 LEU A CA 1
ATOM 537 C C . LEU A 1 76 ? -2.953 -2.897 -10.260 1.00 94.50 76 LEU A C 1
ATOM 539 O O . LEU A 1 76 ? -3.363 -2.156 -11.160 1.00 94.50 76 LEU A O 1
ATOM 543 N N . VAL A 1 77 ? -1.664 -3.149 -10.058 1.00 95.62 77 VAL A N 1
ATOM 544 C CA . VAL A 1 77 ? -0.571 -2.502 -10.788 1.00 95.62 77 VAL A CA 1
ATOM 545 C C . VAL A 1 77 ? 0.506 -3.511 -11.179 1.00 95.62 77 VAL A C 1
ATOM 547 O O . VAL A 1 77 ? 0.610 -4.597 -10.605 1.00 95.62 77 VAL A O 1
ATOM 550 N N . ARG A 1 78 ? 1.341 -3.135 -12.149 1.00 95.25 78 ARG A N 1
ATOM 551 C CA . ARG A 1 78 ? 2.625 -3.790 -12.425 1.00 95.25 78 ARG A CA 1
ATOM 552 C C . ARG A 1 78 ? 3.738 -2.783 -12.195 1.00 95.25 78 ARG A C 1
ATOM 554 O O . ARG A 1 78 ? 3.657 -1.663 -12.692 1.00 95.25 78 ARG A O 1
ATOM 561 N N . ILE A 1 79 ? 4.773 -3.180 -11.463 1.00 93.81 79 ILE A N 1
ATOM 562 C CA . ILE A 1 79 ? 5.998 -2.383 -11.390 1.00 93.81 79 ILE A CA 1
ATOM 563 C C . ILE A 1 79 ? 6.885 -2.716 -12.584 1.00 93.81 79 ILE A C 1
ATOM 565 O O . ILE A 1 79 ? 7.113 -3.884 -12.891 1.00 93.81 79 ILE A O 1
ATOM 569 N N . ARG A 1 80 ? 7.343 -1.694 -13.291 1.00 90.62 80 ARG A N 1
ATOM 570 C CA . ARG A 1 80 ? 8.270 -1.811 -14.414 1.00 90.62 80 ARG A CA 1
ATOM 571 C C . ARG A 1 80 ? 9.702 -1.972 -13.915 1.00 90.62 80 ARG A C 1
ATOM 573 O O . ARG A 1 80 ? 10.002 -1.691 -12.757 1.00 90.62 80 ARG A O 1
ATOM 580 N N . GLU A 1 81 ? 10.602 -2.390 -14.801 1.00 89.56 81 GLU A N 1
ATOM 581 C CA . GLU A 1 81 ? 12.033 -2.499 -14.477 1.00 89.56 81 GLU A CA 1
ATOM 582 C C . GLU A 1 81 ? 12.663 -1.149 -14.104 1.00 89.56 81 GLU A C 1
ATOM 584 O O . GLU A 1 81 ? 13.575 -1.103 -13.284 1.00 89.56 81 GLU A O 1
ATOM 589 N N . ASP A 1 82 ? 12.142 -0.045 -14.650 1.00 85.81 82 ASP A N 1
ATOM 590 C CA . ASP A 1 82 ? 12.549 1.323 -14.304 1.00 85.81 82 ASP A CA 1
ATOM 591 C C . ASP A 1 82 ? 11.949 1.821 -12.971 1.00 85.81 82 ASP A C 1
ATOM 593 O O . ASP A 1 82 ? 12.239 2.933 -12.533 1.00 85.81 82 ASP A O 1
ATOM 597 N N . GLY A 1 83 ? 11.125 1.003 -12.307 1.00 84.88 83 GLY A N 1
ATOM 598 C CA . GLY A 1 83 ? 10.456 1.321 -11.048 1.00 84.88 83 GLY A CA 1
ATOM 599 C C . GLY A 1 83 ? 9.175 2.144 -11.196 1.00 84.88 83 GLY A C 1
ATOM 600 O O . GLY A 1 83 ? 8.597 2.526 -10.175 1.00 84.88 83 GLY A O 1
ATOM 601 N N . ALA A 1 84 ? 8.729 2.451 -12.418 1.00 88.88 84 ALA A N 1
ATOM 602 C CA . ALA A 1 84 ? 7.447 3.106 -12.646 1.00 88.88 84 ALA A CA 1
ATOM 603 C C . ALA A 1 84 ? 6.294 2.108 -12.481 1.00 88.88 84 ALA A C 1
ATOM 605 O O . ALA A 1 84 ? 6.434 0.911 -12.740 1.00 88.88 84 ALA A O 1
ATOM 606 N N . LEU A 1 85 ? 5.133 2.596 -12.055 1.00 91.31 85 LEU A N 1
ATOM 607 C CA . LEU A 1 85 ? 3.937 1.773 -11.906 1.00 91.31 85 LEU A CA 1
ATOM 608 C C . LEU A 1 85 ? 3.007 1.931 -13.105 1.00 91.31 85 LEU A C 1
ATOM 610 O O . LEU A 1 85 ? 2.608 3.045 -13.441 1.00 91.31 85 LEU A O 1
ATOM 614 N N . ASP A 1 86 ? 2.606 0.805 -13.681 1.00 92.88 86 ASP A N 1
ATOM 615 C CA . ASP A 1 86 ? 1.558 0.715 -14.689 1.00 92.88 86 ASP A CA 1
ATOM 616 C C . ASP A 1 86 ? 0.242 0.316 -14.009 1.00 92.88 86 ASP A C 1
ATOM 618 O O . ASP A 1 86 ? 0.147 -0.757 -13.403 1.00 92.88 86 ASP A O 1
ATOM 622 N N . TYR A 1 87 ? -0.781 1.173 -14.096 1.00 91.44 87 TYR A N 1
ATOM 623 C CA . TYR A 1 87 ? -2.109 0.866 -13.562 1.00 91.44 87 TYR A CA 1
ATOM 624 C C . TYR A 1 87 ? -2.855 -0.117 -14.469 1.00 91.44 87 TYR A C 1
ATOM 626 O O . TYR A 1 87 ? -2.951 0.090 -15.679 1.00 91.44 87 TYR A O 1
ATOM 634 N N . VAL A 1 88 ? -3.419 -1.168 -13.868 1.00 90.94 88 VAL A N 1
ATOM 635 C CA . VAL A 1 88 ? -4.143 -2.230 -14.581 1.00 90.94 88 VAL A CA 1
ATOM 636 C C . VAL A 1 88 ? -5.631 -2.228 -14.237 1.00 90.94 88 VAL A C 1
ATOM 638 O O . VAL A 1 88 ? -6.459 -2.468 -15.113 1.00 90.94 88 VAL A O 1
ATOM 641 N N . GLY A 1 89 ? -6.001 -1.942 -12.987 1.00 89.94 89 GLY A N 1
ATOM 642 C CA . GLY A 1 89 ? -7.404 -1.950 -12.584 1.00 89.94 89 GLY A CA 1
ATOM 643 C C . GLY A 1 89 ? -7.615 -1.916 -11.078 1.00 89.94 89 GLY A C 1
ATOM 644 O O . GLY A 1 89 ? -6.741 -1.510 -10.318 1.00 89.94 89 GLY A O 1
ATOM 645 N N . ARG A 1 90 ? -8.790 -2.377 -10.652 1.00 89.81 90 ARG A N 1
ATOM 646 C CA . ARG A 1 90 ? -9.194 -2.495 -9.249 1.00 89.81 90 ARG A CA 1
ATOM 647 C C . ARG A 1 90 ? -9.379 -3.959 -8.873 1.00 89.81 90 ARG A C 1
ATOM 649 O O . ARG A 1 90 ? -9.837 -4.748 -9.694 1.00 89.81 90 ARG A O 1
ATOM 656 N N . ILE A 1 91 ? -9.046 -4.305 -7.631 1.00 84.31 91 ILE A N 1
ATOM 657 C CA . ILE A 1 91 ? -9.368 -5.617 -7.052 1.00 84.31 91 ILE A CA 1
ATOM 658 C C . ILE A 1 91 ? -10.841 -5.715 -6.641 1.00 84.31 91 ILE A C 1
ATOM 660 O O . ILE A 1 91 ? -11.401 -6.804 -6.575 1.00 84.31 91 ILE A O 1
ATOM 664 N N . ASP A 1 92 ? -11.460 -4.574 -6.348 1.00 76.56 92 ASP A N 1
ATOM 665 C CA . ASP A 1 92 ? -12.871 -4.460 -6.010 1.00 76.56 92 ASP A CA 1
ATOM 666 C C . ASP A 1 92 ? -13.636 -3.703 -7.101 1.00 76.56 92 ASP A C 1
ATOM 668 O O . ASP A 1 92 ? -13.067 -3.137 -8.032 1.00 76.56 92 ASP A O 1
ATOM 672 N N . GLU A 1 93 ? -14.958 -3.678 -6.983 1.00 61.84 93 GLU A N 1
ATOM 673 C CA . GLU A 1 93 ? -15.839 -3.001 -7.936 1.00 61.84 93 GLU A CA 1
ATOM 674 C C . GLU A 1 93 ? -15.853 -1.470 -7.760 1.00 61.84 93 GLU A C 1
ATOM 676 O O . GLU A 1 93 ? -16.808 -0.812 -8.173 1.00 61.84 93 GLU A O 1
ATOM 681 N N . GLN A 1 94 ? -14.840 -0.861 -7.123 1.00 59.50 94 GLN A N 1
AT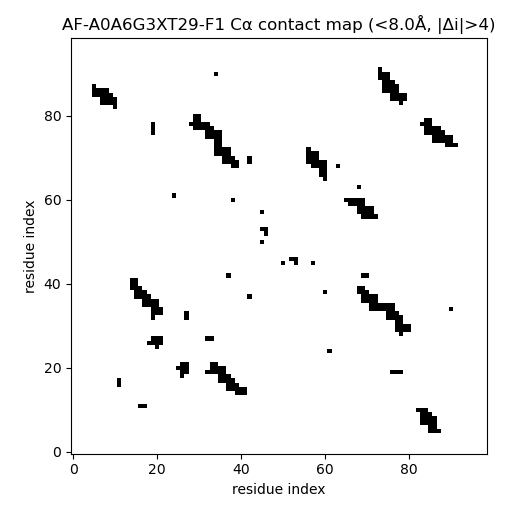OM 682 C CA . GLN A 1 94 ? -14.825 0.588 -6.938 1.00 59.50 94 GLN A CA 1
ATOM 683 C C . GLN A 1 94 ? -14.736 1.296 -8.298 1.00 59.50 94 GLN A C 1
ATOM 685 O O . GLN A 1 94 ? -13.677 1.403 -8.915 1.00 59.50 94 GLN A O 1
ATOM 690 N N . VAL A 1 95 ? -15.869 1.829 -8.753 1.00 57.88 95 VAL A N 1
ATOM 691 C CA . VAL A 1 95 ? -15.953 2.645 -9.963 1.00 57.88 95 VAL A CA 1
ATOM 692 C C . VAL A 1 95 ? -15.453 4.058 -9.649 1.00 57.88 95 VAL A C 1
ATOM 694 O O . VAL A 1 95 ? -16.065 4.776 -8.858 1.00 57.88 95 VAL A O 1
ATOM 697 N N . LYS A 1 96 ? -14.369 4.499 -10.300 1.00 54.09 96 LYS A N 1
ATOM 698 C CA . LYS A 1 96 ? -14.002 5.925 -10.353 1.00 54.09 96 LYS A CA 1
ATOM 699 C C . LYS A 1 96 ? -14.894 6.628 -11.379 1.00 54.09 96 LYS A C 1
ATOM 701 O O . LYS A 1 96 ? -14.655 6.531 -12.581 1.00 54.09 96 LYS A O 1
ATOM 706 N N . ILE A 1 97 ? -15.941 7.325 -10.934 1.00 50.88 97 ILE A N 1
ATOM 707 C CA . ILE A 1 97 ? -16.771 8.163 -11.814 1.00 50.88 97 ILE A CA 1
ATOM 708 C C . ILE A 1 97 ? -16.231 9.594 -11.760 1.00 50.88 97 ILE A C 1
ATOM 710 O O . ILE A 1 97 ? -16.534 10.332 -10.832 1.00 50.88 97 ILE A O 1
ATOM 714 N N . ARG A 1 98 ? -15.484 9.991 -12.802 1.00 41.59 98 ARG A N 1
ATOM 715 C CA . ARG A 1 98 ? -14.936 11.353 -13.007 1.00 41.59 98 ARG A CA 1
ATOM 716 C C . ARG A 1 98 ? -13.873 11.804 -11.986 1.00 41.59 98 ARG A C 1
ATOM 718 O O . ARG A 1 98 ? -13.829 12.985 -11.650 1.00 41.59 98 ARG A O 1
ATOM 725 N N . GLY A 1 99 ? -12.988 10.890 -11.585 1.00 48.81 99 GLY A N 1
ATOM 726 C CA . GLY A 1 99 ? -11.881 11.153 -10.653 1.00 48.81 99 GLY A CA 1
ATOM 727 C C . GLY A 1 99 ? -12.050 10.379 -9.365 1.00 48.81 99 GLY A C 1
ATOM 728 O O . GLY A 1 99 ? -12.894 10.800 -8.552 1.00 48.81 99 GLY A O 1
#

pLDDT: mean 86.13, std 14.71, range [41.25, 97.62]